Protein AF-A0A7Z7CKY6-F1 (afdb_monomer_lite)

Radius of gyration: 35.26 Å; chains: 1; bounding box: 36×60×120 Å

Foldseek 3Di:
DDDDDDDDDDDDDDDDDDDPPPPPPPPPVPPPVVNVVVVVVVVVVVVVPPQLPAAWEWDDDPVDIFIARPVVVVVVCVVQVQWDWDWDQDPQQKIKIWTAHPVDRVPTDIDIGGGDDPVSVVVNPVGDYHYDD

Secondary structure (DSSP, 8-state):
--------------PPPP--------------HHHHHHHHHHHHHHHHS----SPEEEEEETTEEEEEEHHHHHHHHHHHTTSEEEEEEETTTEEEEEEE-TT-TT-EEEEEEEPPPHHHHTTSTTSPPEEE-

Structure (mmCIF, N/CA/C/O backbone):
data_AF-A0A7Z7CKY6-F1
#
_entry.id   AF-A0A7Z7CKY6-F1
#
loop_
_atom_site.group_PDB
_atom_site.id
_atom_site.type_symbol
_atom_site.label_atom_id
_atom_site.label_alt_id
_atom_site.label_comp_id
_atom_site.label_asym_id
_atom_site.label_entity_id
_atom_site.label_seq_id
_atom_site.pdbx_PDB_ins_code
_atom_site.Cartn_x
_atom_site.Cartn_y
_atom_site.Cartn_z
_atom_site.occupancy
_atom_site.B_iso_or_equiv
_atom_site.auth_seq_id
_atom_site.auth_comp_id
_atom_site.auth_asym_id
_atom_site.auth_atom_id
_atom_site.pdbx_PDB_model_num
ATOM 1 N N . MET A 1 1 ? -23.436 30.205 97.735 1.00 46.50 1 MET A N 1
ATOM 2 C CA . MET A 1 1 ? -22.025 30.338 97.302 1.00 46.50 1 MET A CA 1
ATOM 3 C C . MET A 1 1 ? -21.835 31.719 96.689 1.00 46.50 1 MET A C 1
ATOM 5 O O . MET A 1 1 ? -22.703 32.165 95.951 1.00 46.50 1 MET A O 1
ATOM 9 N N . ARG A 1 2 ? -20.804 32.446 97.136 1.00 38.97 2 ARG A N 1
ATOM 10 C CA . ARG A 1 2 ? -20.594 33.888 96.919 1.00 38.97 2 ARG A CA 1
ATOM 11 C C . ARG A 1 2 ? -19.773 34.174 95.652 1.00 38.97 2 ARG A C 1
ATOM 13 O O . ARG A 1 2 ? -19.017 33.331 95.192 1.00 38.97 2 ARG A O 1
ATOM 20 N N . LYS A 1 3 ? -19.977 35.396 95.151 1.00 39.34 3 LYS A N 1
ATOM 21 C CA . LYS A 1 3 ? -19.355 36.084 94.010 1.00 39.34 3 LYS A CA 1
ATOM 22 C C . LYS A 1 3 ? -17.828 36.241 94.114 1.00 39.34 3 LYS A C 1
ATOM 24 O O . LYS A 1 3 ? -17.284 36.193 95.213 1.00 39.34 3 LYS A O 1
ATOM 29 N N . SER A 1 4 ? -17.268 36.690 92.981 1.00 40.50 4 SER A N 1
ATOM 30 C CA . SER A 1 4 ? -16.023 37.468 92.784 1.00 40.50 4 SER A CA 1
ATOM 31 C C . SER A 1 4 ? -14.718 36.675 92.806 1.00 40.50 4 SER A C 1
ATOM 33 O O . SER A 1 4 ? -14.606 35.704 93.534 1.00 40.50 4 SER A O 1
ATOM 35 N N . ALA A 1 5 ? -13.656 37.043 92.099 1.00 39.84 5 ALA A N 1
ATOM 36 C CA . ALA A 1 5 ? -13.377 37.913 90.953 1.00 39.84 5 ALA A CA 1
ATOM 37 C C . ALA A 1 5 ? -11.873 37.687 90.705 1.00 39.84 5 ALA A C 1
ATOM 39 O O . ALA A 1 5 ? -11.123 37.624 91.676 1.00 39.84 5 ALA A O 1
ATOM 40 N N . PHE A 1 6 ? -11.418 37.583 89.457 1.00 45.66 6 PHE A N 1
ATOM 41 C CA . PHE A 1 6 ? -9.984 37.624 89.148 1.00 45.66 6 PHE A CA 1
ATOM 42 C C . PHE A 1 6 ? -9.702 38.666 88.057 1.00 45.66 6 PHE A C 1
ATOM 44 O O . PHE A 1 6 ? -10.553 38.874 87.188 1.00 45.66 6 PHE A O 1
ATOM 51 N N . PRO A 1 7 ? -8.569 39.387 88.146 1.00 50.25 7 PRO A N 1
ATOM 52 C CA . PRO A 1 7 ? -8.427 40.710 87.557 1.00 50.25 7 PRO A CA 1
ATOM 53 C C . PRO A 1 7 ? -7.777 40.715 86.165 1.00 50.25 7 PRO A C 1
ATOM 55 O O . PRO A 1 7 ? -6.852 39.969 85.872 1.00 50.25 7 PRO A O 1
ATOM 58 N N . ASN A 1 8 ? -8.278 41.646 85.353 1.00 41.28 8 ASN A N 1
ATOM 59 C CA . ASN A 1 8 ? -7.592 42.575 84.448 1.00 41.28 8 ASN A CA 1
ATOM 60 C C . ASN A 1 8 ? -6.081 42.366 84.184 1.00 41.28 8 ASN A C 1
ATOM 62 O O . ASN A 1 8 ? -5.282 42.559 85.100 1.00 41.28 8 ASN A O 1
ATOM 66 N N . GLN A 1 9 ? -5.696 42.175 82.910 1.00 49.53 9 GLN A N 1
ATOM 67 C CA . GLN A 1 9 ? -4.542 42.863 82.303 1.00 49.53 9 GLN A CA 1
ATOM 68 C C . GLN A 1 9 ? -4.506 42.783 80.754 1.00 49.53 9 GLN A C 1
ATOM 70 O O . GLN A 1 9 ? -4.205 41.756 80.165 1.00 49.53 9 GLN A O 1
ATOM 75 N N . ARG A 1 10 ? -4.797 43.943 80.144 1.00 41.75 10 ARG A N 1
ATOM 76 C CA . ARG A 1 10 ? -4.107 44.636 79.027 1.00 41.75 10 ARG A CA 1
ATOM 77 C C . ARG A 1 10 ? -3.844 43.921 77.684 1.00 41.75 10 ARG A C 1
ATOM 79 O O . ARG A 1 10 ? -2.911 43.148 77.531 1.00 41.75 10 ARG A O 1
ATOM 86 N N . ASN A 1 11 ? -4.591 44.400 76.685 1.00 42.00 11 ASN A N 1
ATOM 87 C CA . ASN A 1 11 ? -4.182 44.836 75.340 1.00 42.00 11 ASN A CA 1
ATOM 88 C C . ASN A 1 11 ? -2.763 44.483 74.860 1.00 42.00 11 ASN A C 1
ATOM 90 O O . ASN A 1 11 ? -1.787 45.087 75.306 1.00 42.00 11 ASN A O 1
ATOM 94 N N . VAL A 1 12 ? -2.696 43.692 73.787 1.00 47.12 12 VAL A N 1
ATOM 95 C CA . VAL A 1 12 ? -1.651 43.823 72.766 1.00 47.12 12 VAL A CA 1
ATOM 96 C C . VAL A 1 12 ? -2.335 43.955 71.410 1.00 47.12 12 VAL A C 1
ATOM 98 O O . VAL A 1 12 ? -2.958 43.032 70.896 1.00 47.12 12 VAL A O 1
ATOM 101 N N . SER A 1 13 ? -2.241 45.159 70.862 1.00 44.06 13 SER A N 1
ATOM 102 C CA . SER A 1 13 ? -2.523 45.499 69.476 1.00 44.06 13 SER A CA 1
ATOM 103 C C . SER A 1 13 ? -1.594 44.721 68.542 1.00 44.06 13 SER A C 1
ATOM 105 O O . SER A 1 13 ? -0.377 44.899 68.609 1.00 44.06 13 SER A O 1
ATOM 107 N N . THR A 1 14 ? -2.141 43.922 67.629 1.00 44.12 14 THR A N 1
ATOM 108 C CA . THR A 1 14 ? -1.398 43.446 66.455 1.00 44.12 14 THR A CA 1
ATOM 109 C C . THR A 1 14 ? -2.028 44.076 65.222 1.00 44.12 14 THR A C 1
ATOM 111 O O . THR A 1 14 ? -3.111 43.702 64.782 1.00 44.12 14 THR A O 1
ATOM 114 N N . ALA A 1 15 ? -1.359 45.118 64.735 1.00 47.28 15 ALA A N 1
ATOM 115 C CA . ALA A 1 15 ? -1.633 45.781 63.471 1.00 47.28 15 ALA A CA 1
ATOM 116 C C . ALA A 1 15 ? -1.497 44.791 62.288 1.00 47.28 15 ALA A C 1
ATOM 118 O O . ALA A 1 15 ? -0.823 43.764 62.419 1.00 47.28 15 ALA A O 1
ATOM 119 N N . PRO A 1 16 ? -2.145 45.074 61.145 1.00 47.69 16 PRO A N 1
ATOM 120 C CA . PRO A 1 16 ? -2.392 44.094 60.096 1.00 47.69 16 PRO A CA 1
ATOM 121 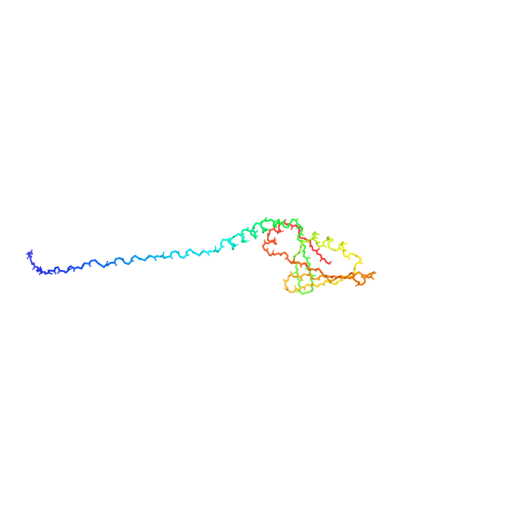C C . PRO A 1 16 ? -1.131 43.795 59.277 1.00 47.69 16 PRO A C 1
ATOM 123 O O . PRO A 1 16 ? -0.439 44.703 58.815 1.00 47.69 16 PRO A O 1
ATOM 126 N N . TYR A 1 17 ? -0.857 42.510 59.049 1.00 45.12 17 TYR A N 1
ATOM 127 C CA . TYR A 1 17 ? 0.131 42.085 58.062 1.00 45.12 17 TYR A CA 1
ATOM 128 C C . TYR A 1 17 ? -0.352 42.455 56.650 1.00 45.12 17 TYR A C 1
ATOM 130 O O . TYR A 1 17 ? -1.524 42.240 56.334 1.00 45.12 17 TYR A O 1
ATOM 138 N N . PRO A 1 18 ? 0.521 42.996 55.783 1.00 46.00 18 PRO A N 1
ATOM 139 C CA . PRO A 1 18 ? 0.132 43.395 54.440 1.00 46.00 18 PRO A CA 1
ATOM 140 C C . PRO A 1 18 ? -0.179 42.165 53.580 1.00 46.00 18 PRO A C 1
ATOM 142 O O . PRO A 1 18 ? 0.648 41.261 53.433 1.00 46.00 18 PRO A O 1
ATOM 145 N N . GLU A 1 19 ? -1.372 42.160 52.984 1.00 46.78 19 GLU A N 1
ATOM 146 C CA . GLU A 1 19 ? -1.787 41.211 51.956 1.00 46.78 19 GLU A CA 1
ATOM 147 C C . GLU A 1 19 ? -0.758 41.183 50.819 1.00 46.78 19 GLU A C 1
ATOM 149 O O . GLU A 1 19 ? -0.645 42.108 50.009 1.00 46.78 19 GLU A O 1
ATOM 154 N N . ARG A 1 20 ? -0.007 40.084 50.721 1.00 44.59 20 ARG A N 1
ATOM 155 C CA . ARG A 1 20 ? 0.762 39.769 49.519 1.00 44.59 20 ARG A CA 1
ATOM 156 C C . ARG A 1 20 ? -0.224 39.433 48.405 1.00 44.59 20 ARG A C 1
ATOM 158 O O . ARG A 1 20 ? -0.632 38.285 48.250 1.00 44.59 20 ARG A O 1
ATOM 165 N N . LYS A 1 21 ? -0.591 40.435 47.605 1.00 43.91 21 LYS A N 1
ATOM 166 C CA . LYS A 1 21 ? -1.254 40.217 46.318 1.00 43.91 21 LYS A CA 1
ATOM 167 C C . LYS A 1 21 ? -0.300 39.431 45.418 1.00 43.91 21 LYS A C 1
ATOM 169 O O . LYS A 1 21 ? 0.639 39.981 44.848 1.00 43.91 21 LYS A O 1
ATOM 174 N N . LEU A 1 22 ? -0.534 38.124 45.316 1.00 46.06 22 LEU A N 1
ATOM 175 C CA . LEU A 1 22 ? 0.033 37.273 44.276 1.00 46.06 22 LEU A CA 1
ATOM 176 C C . LEU A 1 22 ? -0.530 37.745 42.933 1.00 46.06 22 LEU A C 1
ATOM 178 O O . LEU A 1 22 ? -1.581 37.302 42.476 1.00 46.06 22 LEU A O 1
ATOM 182 N N . CYS A 1 23 ? 0.178 38.672 42.294 1.00 41.50 23 CYS A N 1
ATOM 183 C CA . CYS A 1 23 ? 0.008 38.947 40.878 1.00 41.50 23 CYS A CA 1
ATOM 184 C C . CYS A 1 23 ? 0.464 37.698 40.115 1.00 41.50 23 CYS A C 1
ATOM 186 O O . CYS A 1 23 ? 1.633 37.563 39.758 1.00 41.50 23 CYS A O 1
ATOM 188 N N . LEU A 1 24 ? -0.459 36.761 39.885 1.00 44.66 24 LEU A N 1
ATOM 189 C CA . LEU A 1 24 ? -0.290 35.703 38.897 1.00 44.66 24 LEU A CA 1
ATOM 190 C C . LEU A 1 24 ? -0.164 36.381 37.534 1.00 44.66 24 LEU A C 1
ATOM 192 O O . LEU A 1 24 ? -1.153 36.688 36.866 1.00 44.66 24 LEU A O 1
ATOM 196 N N . ALA A 1 25 ? 1.078 36.659 37.143 1.00 46.81 25 ALA A N 1
ATOM 197 C CA . ALA A 1 25 ? 1.415 37.060 35.796 1.00 46.81 25 ALA A CA 1
ATOM 198 C C . ALA A 1 25 ? 0.917 35.954 34.865 1.00 46.81 25 ALA A C 1
ATOM 200 O O . ALA A 1 25 ? 1.515 34.882 34.757 1.00 46.81 25 ALA A O 1
ATOM 201 N N . ARG A 1 26 ? -0.213 36.211 34.201 1.00 47.25 26 ARG A N 1
ATOM 202 C CA . ARG A 1 26 ? -0.675 35.425 33.065 1.00 47.25 26 ARG A CA 1
ATOM 203 C C . ARG A 1 26 ? 0.435 35.491 32.022 1.00 47.25 26 ARG A C 1
ATOM 205 O O . ARG A 1 26 ? 0.498 36.438 31.237 1.00 47.25 26 ARG A O 1
ATOM 212 N N . ARG A 1 27 ? 1.319 34.490 32.002 1.00 48.84 27 ARG A N 1
ATOM 213 C CA . ARG A 1 27 ? 2.132 34.174 30.827 1.00 48.84 27 ARG A CA 1
ATOM 214 C C . ARG A 1 27 ? 1.150 33.746 29.745 1.00 48.84 27 ARG A C 1
ATOM 216 O O . ARG A 1 27 ? 0.901 32.565 29.536 1.00 48.84 27 ARG A O 1
ATOM 223 N N . SER A 1 28 ? 0.540 34.732 29.091 1.00 47.25 28 SER A N 1
ATOM 224 C CA . SER A 1 28 ? -0.041 34.530 27.778 1.00 47.25 28 SER A CA 1
ATOM 225 C C . SER A 1 28 ? 1.124 34.091 26.904 1.00 47.25 28 SER A C 1
ATOM 227 O O . SER A 1 28 ? 1.991 34.883 26.534 1.00 47.25 28 SER A O 1
ATOM 229 N N . GLY A 1 29 ? 1.220 32.783 26.669 1.00 48.31 29 GLY A N 1
ATOM 230 C CA . GLY A 1 29 ? 2.090 32.256 25.641 1.00 48.31 29 GLY A CA 1
ATOM 231 C C . GLY A 1 29 ? 1.653 32.919 24.347 1.00 48.31 29 GLY A C 1
ATOM 232 O O . GLY A 1 29 ? 0.646 32.527 23.761 1.00 48.31 29 GLY A O 1
ATOM 233 N N . ARG A 1 30 ? 2.365 33.971 23.930 1.00 49.56 30 ARG A N 1
ATOM 234 C CA . ARG A 1 30 ? 2.258 34.524 22.585 1.00 49.56 30 ARG A CA 1
ATOM 235 C C . ARG A 1 30 ? 2.768 33.441 21.648 1.00 49.56 30 ARG A C 1
ATOM 237 O O . ARG A 1 30 ? 3.931 33.416 21.260 1.00 49.56 30 ARG A O 1
ATOM 244 N N . VAL A 1 31 ? 1.899 32.492 21.323 1.00 51.88 31 VAL A N 1
ATOM 245 C CA . VAL A 1 31 ? 2.115 31.613 20.186 1.00 51.88 31 VAL A CA 1
ATOM 246 C C . VAL A 1 31 ? 2.100 32.547 18.987 1.00 51.88 31 VAL A C 1
ATOM 248 O O . VAL A 1 31 ? 1.078 33.172 18.713 1.00 51.88 31 VAL A O 1
ATOM 251 N N . HIS A 1 32 ? 3.256 32.706 18.339 1.00 49.72 32 HIS A N 1
ATOM 252 C CA . HIS A 1 32 ? 3.412 33.542 17.149 1.00 49.72 32 HIS A CA 1
ATOM 253 C C . HIS A 1 32 ? 2.201 33.350 16.216 1.00 49.72 32 HIS A C 1
ATOM 255 O O . HIS A 1 32 ? 1.873 32.197 15.912 1.00 49.72 32 HIS A O 1
ATOM 261 N N . PRO A 1 33 ? 1.546 34.423 15.735 1.00 55.34 33 PRO A N 1
ATOM 262 C CA . PRO A 1 33 ? 0.323 34.313 14.932 1.00 55.34 33 PRO A CA 1
ATOM 263 C C . PRO A 1 33 ? 0.522 33.435 13.684 1.00 55.34 33 PRO A C 1
ATOM 265 O O . PRO A 1 33 ? -0.368 32.680 13.303 1.00 55.34 33 PRO A O 1
ATOM 268 N N . ALA A 1 34 ? 1.738 33.415 13.129 1.00 57.06 34 ALA A N 1
ATOM 269 C CA . ALA A 1 34 ? 2.129 32.529 12.033 1.00 57.06 34 ALA A CA 1
ATOM 270 C C . ALA A 1 34 ? 2.060 31.024 12.382 1.00 57.06 34 ALA A C 1
ATOM 272 O O . ALA A 1 34 ? 1.688 30.213 11.535 1.00 57.06 34 ALA A O 1
ATOM 273 N N . LYS A 1 35 ? 2.377 30.630 13.627 1.00 55.84 35 LYS A N 1
ATOM 274 C CA . LYS A 1 35 ? 2.264 29.232 14.088 1.00 55.84 35 LYS A CA 1
ATOM 275 C C . LYS A 1 35 ? 0.803 28.823 14.293 1.00 55.84 35 LYS A C 1
ATOM 277 O O . LYS A 1 35 ? 0.452 27.687 13.991 1.00 55.84 35 LYS A O 1
ATOM 282 N N . GLN A 1 36 ? -0.054 29.737 14.758 1.00 58.28 36 GLN A N 1
ATOM 283 C CA . GLN A 1 36 ? -1.493 29.468 14.882 1.00 58.28 36 GLN A CA 1
ATOM 284 C C . GLN A 1 36 ? -2.176 29.341 13.517 1.00 58.28 36 GLN A C 1
ATOM 286 O O . GLN A 1 36 ? -3.028 28.469 13.349 1.00 58.28 36 GLN A O 1
ATOM 291 N N . LEU A 1 37 ? -1.774 30.161 12.538 1.00 60.22 37 LEU A N 1
ATOM 292 C CA . LEU A 1 37 ? -2.297 30.090 11.174 1.00 60.22 37 LEU A CA 1
ATOM 293 C C . LEU A 1 37 ? -1.952 28.743 10.524 1.00 60.22 37 LEU A C 1
ATOM 295 O O . LEU A 1 37 ? -2.856 28.045 10.081 1.00 60.22 37 LEU A O 1
ATOM 299 N N . LYS A 1 38 ? -0.677 28.320 10.579 1.00 60.78 38 LYS A N 1
ATOM 300 C CA . LYS A 1 38 ? -0.240 27.004 10.072 1.00 60.78 38 LYS A CA 1
ATOM 301 C C . LYS A 1 38 ? -0.998 25.846 10.721 1.00 60.78 38 LYS A C 1
ATOM 303 O O . LYS A 1 38 ? -1.413 24.923 10.031 1.00 60.78 38 LYS A O 1
ATOM 308 N N . ARG A 1 39 ? -1.221 25.910 12.038 1.00 60.91 39 ARG A N 1
ATOM 309 C CA . ARG A 1 39 ? -1.956 24.873 12.773 1.00 60.91 39 ARG A CA 1
ATOM 310 C C . ARG A 1 39 ? -3.428 24.813 12.361 1.00 60.91 39 ARG A C 1
ATOM 312 O O . ARG A 1 39 ? -3.957 23.726 12.196 1.00 60.91 39 ARG A O 1
ATOM 319 N N . ARG A 1 40 ? -4.076 25.962 12.139 1.00 65.38 40 ARG A N 1
ATOM 320 C CA . ARG A 1 40 ? -5.452 26.025 11.618 1.00 65.38 40 ARG A CA 1
ATOM 321 C C . ARG A 1 40 ? -5.560 25.498 10.191 1.00 65.38 40 ARG A C 1
ATOM 323 O O . ARG A 1 40 ? -6.538 24.830 9.883 1.00 65.38 40 ARG A O 1
ATOM 330 N N . THR A 1 41 ? -4.574 25.775 9.342 1.00 69.12 41 THR A N 1
ATOM 331 C CA . THR A 1 41 ? -4.533 25.234 7.978 1.00 69.12 41 THR A CA 1
ATOM 332 C C . THR A 1 41 ? -4.374 23.719 7.995 1.00 69.12 41 THR A C 1
ATOM 334 O O . THR A 1 41 ? -5.135 23.046 7.316 1.00 69.12 41 THR A O 1
ATOM 337 N N . LEU A 1 42 ? -3.476 23.182 8.829 1.00 64.38 42 LEU A N 1
ATOM 338 C CA . LEU A 1 42 ? -3.310 21.735 9.000 1.00 64.38 42 LEU A CA 1
ATOM 339 C C . LEU A 1 42 ? -4.576 21.064 9.540 1.00 64.38 42 LEU A C 1
ATOM 341 O O . LEU A 1 42 ? -4.956 20.022 9.033 1.00 64.38 42 LEU A O 1
ATOM 345 N N . VAL A 1 43 ? -5.262 21.672 10.515 1.00 65.44 43 VAL A N 1
ATOM 346 C CA . VAL A 1 43 ? -6.540 21.144 11.030 1.00 65.44 43 VAL A CA 1
ATOM 347 C C . VAL A 1 43 ? -7.621 21.165 9.950 1.00 65.44 43 VAL A C 1
ATOM 349 O O . VAL A 1 43 ? -8.316 20.180 9.783 1.00 65.44 43 VAL A O 1
ATOM 352 N N . ARG A 1 44 ? -7.721 22.232 9.146 1.00 61.22 44 ARG A N 1
ATOM 353 C CA . ARG A 1 44 ? -8.661 22.272 8.012 1.00 61.22 44 ARG A CA 1
ATOM 354 C C . ARG A 1 44 ? -8.317 21.264 6.917 1.00 61.22 44 ARG A C 1
ATOM 356 O O . ARG A 1 44 ? -9.220 20.715 6.303 1.00 61.22 44 ARG A O 1
ATOM 363 N N . GLN A 1 45 ? -7.029 21.044 6.658 1.00 62.81 45 GLN A N 1
ATOM 364 C CA . GLN A 1 45 ? -6.564 20.010 5.734 1.00 62.81 45 GLN A CA 1
ATOM 365 C C . GLN A 1 45 ? -6.886 18.615 6.275 1.00 62.81 45 GLN A C 1
ATOM 367 O O . GLN A 1 45 ? -7.315 17.759 5.512 1.00 62.81 45 GLN A O 1
ATOM 372 N N . PHE A 1 46 ? -6.758 18.420 7.586 1.00 57.38 46 PHE A N 1
ATOM 373 C CA . PHE A 1 46 ? -7.139 17.193 8.271 1.00 57.38 46 PHE A CA 1
ATOM 374 C C . PHE A 1 46 ? -8.654 16.955 8.215 1.00 57.38 46 PHE A C 1
ATOM 376 O O . PHE A 1 46 ? -9.072 15.883 7.812 1.00 57.38 46 PHE A O 1
ATOM 383 N N . ASP A 1 47 ? -9.478 17.971 8.482 1.00 52.94 47 ASP A N 1
ATOM 384 C CA . ASP A 1 47 ? -10.940 17.892 8.317 1.00 52.94 47 ASP A CA 1
ATOM 385 C C . ASP A 1 47 ? -11.351 17.661 6.847 1.00 52.94 47 ASP A C 1
ATOM 387 O O . ASP A 1 47 ? -12.433 17.148 6.569 1.00 52.94 47 ASP A O 1
ATOM 391 N N . SER A 1 48 ? -10.494 18.046 5.890 1.00 54.69 48 SER A N 1
ATOM 392 C CA . SER A 1 48 ? -10.694 17.791 4.458 1.00 54.69 48 SER A CA 1
ATOM 393 C C . SER A 1 48 ? -10.194 16.423 3.989 1.00 54.69 48 SER A C 1
ATOM 395 O O . SER A 1 48 ? -10.525 16.023 2.870 1.00 54.69 48 SER A O 1
ATOM 397 N N . LEU A 1 49 ? -9.440 15.692 4.823 1.00 55.41 49 LEU A N 1
ATOM 398 C CA . LEU A 1 49 ? -9.232 14.260 4.633 1.00 55.41 49 LEU A CA 1
ATOM 399 C C . LEU A 1 49 ? -10.580 13.607 4.924 1.00 55.41 49 LEU A C 1
ATOM 401 O O . LEU A 1 49 ? -10.907 13.264 6.057 1.00 55.41 49 LEU A O 1
ATOM 405 N N . SER A 1 50 ? -11.409 13.536 3.883 1.00 48.44 50 SER A N 1
ATOM 406 C CA . SER A 1 50 ? -12.683 12.830 3.922 1.00 48.44 50 SER A CA 1
ATOM 407 C C . SER A 1 50 ? -12.454 11.456 4.558 1.00 48.44 50 SER A C 1
ATOM 409 O O . SER A 1 50 ? -11.422 10.842 4.261 1.00 48.44 50 SER A O 1
ATOM 411 N N . PRO A 1 51 ? -13.376 10.958 5.404 1.00 53.88 51 PRO A N 1
ATOM 412 C CA . PRO A 1 51 ? -13.301 9.577 5.858 1.00 53.88 51 PRO A CA 1
ATOM 413 C C . PRO A 1 51 ? -13.093 8.709 4.620 1.00 53.88 51 PRO A C 1
ATOM 415 O O . PRO A 1 51 ? -13.834 8.872 3.647 1.00 53.88 51 PRO A O 1
ATOM 418 N N . ILE A 1 52 ? -12.038 7.884 4.617 1.00 54.56 52 ILE A N 1
ATOM 419 C CA . ILE A 1 52 ? -11.808 6.883 3.567 1.00 54.56 52 ILE A CA 1
ATOM 420 C C . ILE A 1 52 ? -13.142 6.154 3.403 1.00 54.56 52 ILE A C 1
ATOM 422 O O . ILE A 1 52 ? -13.562 5.411 4.278 1.00 54.56 52 ILE A O 1
ATOM 426 N N . LYS A 1 53 ? -13.862 6.457 2.320 1.00 58.59 53 LYS A N 1
ATOM 427 C CA . LYS A 1 53 ? -15.114 5.780 1.961 1.00 58.59 53 LYS A CA 1
ATOM 428 C C . LYS A 1 53 ? -14.835 4.449 1.260 1.00 58.59 53 LYS A C 1
ATOM 430 O O . LYS A 1 53 ? -15.770 3.803 0.801 1.00 58.59 53 LYS A O 1
ATOM 435 N N . GLY A 1 54 ? -13.558 4.098 1.111 1.00 63.00 54 GLY A N 1
ATOM 436 C CA . GLY A 1 54 ? -13.112 2.831 0.565 1.00 63.00 54 GLY A CA 1
ATOM 437 C C . GLY A 1 54 ? -13.353 1.697 1.553 1.00 63.00 54 GLY A C 1
ATOM 438 O O . GLY A 1 54 ? -13.410 1.898 2.766 1.00 63.00 54 GLY A O 1
ATOM 439 N N . TYR A 1 55 ? -13.501 0.495 1.014 1.00 74.31 55 TYR A N 1
ATOM 440 C CA . TYR A 1 55 ? -13.575 -0.717 1.816 1.00 74.31 55 TYR A CA 1
ATOM 441 C C . TYR A 1 55 ? -12.186 -1.004 2.401 1.00 74.31 55 TYR A C 1
ATOM 443 O O . TYR A 1 55 ? -11.219 -1.027 1.632 1.00 74.31 55 TYR A O 1
ATOM 451 N N . PRO A 1 56 ? -12.043 -1.185 3.724 1.00 83.88 56 PRO A N 1
ATOM 452 C CA . PRO A 1 56 ? -10.771 -1.611 4.287 1.00 83.88 56 PRO A CA 1
ATOM 453 C C . PRO A 1 56 ? -10.435 -3.011 3.762 1.00 83.88 56 PRO A C 1
ATOM 455 O O . PRO A 1 56 ? -11.288 -3.901 3.745 1.00 83.88 56 PRO A O 1
ATOM 458 N N . ALA A 1 57 ? -9.196 -3.193 3.323 1.00 83.06 57 ALA A N 1
ATOM 459 C CA . ALA A 1 57 ? -8.643 -4.489 2.975 1.00 83.06 57 ALA A CA 1
ATOM 460 C C . ALA A 1 57 ? -7.486 -4.828 3.903 1.00 83.06 57 ALA A C 1
ATOM 462 O O . ALA A 1 57 ? -6.680 -3.954 4.227 1.00 83.06 57 ALA A O 1
ATOM 463 N N . ILE A 1 58 ? -7.414 -6.090 4.309 1.00 86.50 58 ILE A N 1
ATOM 464 C CA . ILE A 1 58 ? -6.291 -6.617 5.077 1.00 86.50 58 ILE A CA 1
ATOM 465 C C . ILE A 1 58 ? -5.375 -7.337 4.093 1.00 86.50 58 ILE A C 1
ATOM 467 O O . ILE A 1 58 ? -5.836 -8.174 3.319 1.00 86.50 58 ILE A O 1
ATOM 471 N N . ILE A 1 59 ? -4.099 -6.961 4.104 1.00 85.69 59 ILE A N 1
ATOM 472 C CA . ILE A 1 59 ? -3.033 -7.703 3.432 1.00 85.69 59 ILE A CA 1
ATOM 473 C C . ILE A 1 59 ? -2.204 -8.368 4.514 1.00 85.69 59 ILE A C 1
ATOM 475 O O . ILE A 1 59 ? -1.781 -7.694 5.457 1.00 85.69 59 ILE A O 1
ATOM 479 N N . GLU A 1 60 ? -1.975 -9.665 4.357 1.00 84.38 60 GLU A N 1
ATOM 480 C CA . GLU A 1 60 ? -1.178 -10.472 5.270 1.00 84.38 60 GLU A CA 1
ATOM 481 C C . GLU A 1 60 ? 0.065 -11.015 4.560 1.00 84.38 60 GLU A C 1
ATOM 483 O O . GLU A 1 60 ? 0.030 -11.390 3.391 1.00 84.38 60 GLU A O 1
ATOM 488 N N . ASP A 1 61 ? 1.168 -11.030 5.292 1.00 81.62 61 ASP A N 1
ATOM 489 C CA . ASP A 1 61 ? 2.410 -11.731 4.989 1.00 81.62 61 ASP A CA 1
ATOM 490 C C . ASP A 1 61 ? 2.772 -12.575 6.217 1.00 81.62 61 ASP A C 1
ATOM 492 O O . ASP A 1 61 ? 2.227 -12.354 7.304 1.00 81.62 61 ASP A O 1
ATOM 496 N N . GLU A 1 62 ? 3.679 -13.541 6.066 1.00 78.62 62 GLU A N 1
ATOM 497 C CA . GLU A 1 62 ? 3.985 -14.552 7.091 1.00 78.62 62 GLU A CA 1
ATOM 498 C C . GLU A 1 62 ? 4.307 -13.936 8.467 1.00 78.62 62 GLU A C 1
ATOM 500 O O . GLU A 1 62 ? 4.039 -14.541 9.508 1.00 78.62 62 GLU A O 1
ATOM 505 N N . GLU A 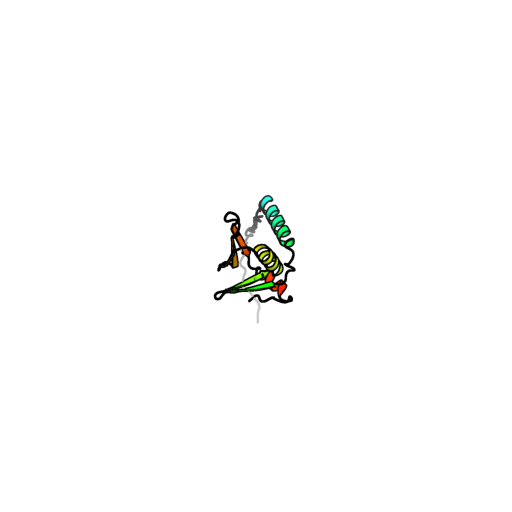1 63 ? 4.845 -12.713 8.482 1.00 77.44 63 GLU A N 1
ATOM 506 C CA . GLU A 1 63 ? 5.259 -12.003 9.692 1.00 77.44 63 GLU A CA 1
ATOM 507 C C . GLU A 1 63 ? 4.319 -10.859 10.119 1.00 77.44 63 GLU A C 1
ATOM 509 O O . GLU A 1 63 ? 4.432 -10.375 11.252 1.00 77.44 63 GLU A O 1
ATOM 514 N N . ARG A 1 64 ? 3.405 -10.382 9.255 1.00 83.31 64 ARG A N 1
ATOM 515 C CA . ARG A 1 64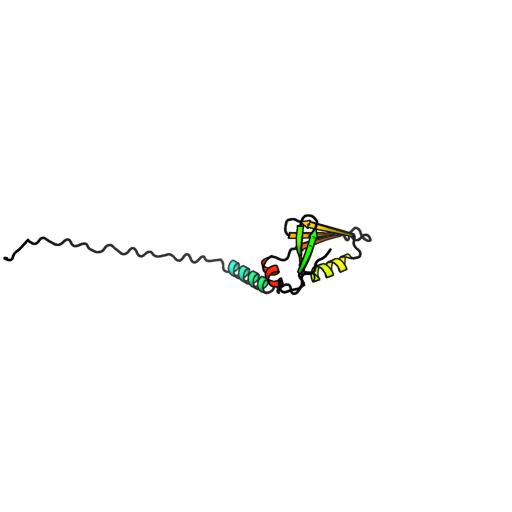 ? 2.621 -9.163 9.534 1.00 83.31 64 ARG A CA 1
ATOM 516 C C . ARG A 1 64 ? 1.349 -9.022 8.693 1.00 83.31 64 ARG A C 1
ATOM 518 O O . ARG A 1 64 ? 1.339 -9.323 7.511 1.00 83.31 64 ARG A O 1
ATOM 525 N N . SER A 1 65 ? 0.332 -8.384 9.277 1.00 85.94 65 SER A N 1
ATOM 526 C CA . SER A 1 65 ? -0.802 -7.810 8.550 1.00 85.94 65 SER A CA 1
ATOM 527 C C . SER A 1 65 ? -0.793 -6.273 8.529 1.00 85.94 65 SER A C 1
ATOM 529 O O . SER A 1 65 ? -0.260 -5.611 9.430 1.00 85.94 65 SER A O 1
ATOM 531 N N . MET A 1 66 ? -1.376 -5.687 7.482 1.00 88.81 66 MET A N 1
ATOM 532 C CA . MET A 1 66 ? -1.656 -4.251 7.402 1.00 88.81 66 MET A CA 1
ATOM 533 C C . MET A 1 66 ? -3.060 -4.005 6.840 1.00 88.81 66 MET A C 1
ATOM 535 O O . MET A 1 66 ? -3.524 -4.726 5.957 1.00 88.81 66 MET A O 1
ATOM 539 N N . VAL A 1 67 ? -3.708 -2.929 7.294 1.00 88.19 67 VAL A N 1
ATOM 540 C CA . VAL A 1 67 ? -4.996 -2.475 6.750 1.00 88.19 67 VAL A CA 1
ATOM 541 C C . VAL A 1 67 ? -4.779 -1.352 5.737 1.00 88.19 67 VAL A C 1
ATOM 543 O O . VAL A 1 67 ? -4.196 -0.319 6.068 1.00 88.19 67 VAL A O 1
ATOM 546 N N . ILE A 1 68 ? -5.294 -1.509 4.519 1.00 88.44 68 ILE A N 1
ATOM 547 C CA . ILE A 1 68 ? -5.221 -0.507 3.446 1.00 88.44 68 ILE A CA 1
ATOM 548 C C . ILE A 1 68 ? -6.586 -0.210 2.823 1.00 88.44 68 ILE A C 1
ATOM 550 O O . ILE A 1 68 ? -7.571 -0.903 3.058 1.00 88.44 68 ILE A O 1
ATOM 554 N N . ASP A 1 69 ? -6.646 0.826 1.986 1.00 86.00 69 ASP A N 1
ATOM 555 C CA . ASP A 1 69 ? -7.819 1.116 1.159 1.00 86.00 69 ASP A CA 1
ATOM 556 C C . ASP A 1 69 ? -7.865 0.163 -0.050 1.00 86.00 69 ASP A C 1
ATOM 558 O O . ASP A 1 69 ? -7.008 0.216 -0.942 1.00 86.00 69 ASP A O 1
ATOM 562 N N . TYR A 1 70 ? -8.893 -0.688 -0.100 1.00 84.19 70 TYR A N 1
ATOM 563 C CA . TYR A 1 70 ? -9.108 -1.643 -1.184 1.00 84.19 70 TYR A CA 1
ATOM 564 C C . TYR A 1 70 ? -9.220 -0.981 -2.559 1.00 84.19 70 TYR A C 1
ATOM 566 O O . TYR A 1 70 ? -8.703 -1.503 -3.549 1.00 84.19 70 TYR A O 1
ATOM 574 N N . GLU A 1 71 ? -9.905 0.161 -2.670 1.00 83.44 71 GLU A N 1
ATOM 575 C CA . GLU A 1 71 ? -10.077 0.812 -3.967 1.00 83.44 71 GLU A CA 1
ATOM 576 C C . GLU A 1 71 ? -8.750 1.332 -4.505 1.00 83.44 71 GLU A C 1
ATOM 578 O O . GLU A 1 71 ? -8.474 1.198 -5.703 1.00 83.44 71 GLU A O 1
ATOM 583 N N . LEU A 1 72 ? -7.933 1.912 -3.625 1.00 84.56 72 LEU A N 1
ATOM 584 C CA . LEU A 1 72 ? -6.596 2.372 -3.972 1.00 84.56 72 LEU A CA 1
ATOM 585 C C . LEU A 1 72 ? -5.736 1.195 -4.433 1.00 84.56 72 LEU A C 1
ATOM 587 O O . LEU A 1 72 ? -5.174 1.238 -5.532 1.00 84.56 72 LEU A O 1
ATOM 591 N N . PHE A 1 73 ? -5.713 0.116 -3.649 1.00 86.38 73 PHE A N 1
ATOM 592 C CA . PHE A 1 73 ? -4.975 -1.099 -3.981 1.00 86.38 73 PHE A CA 1
ATOM 593 C C . PHE A 1 73 ? -5.409 -1.694 -5.324 1.00 86.38 73 PHE A C 1
ATOM 595 O O . PHE A 1 73 ? -4.587 -2.008 -6.188 1.00 86.38 73 PHE A O 1
ATOM 602 N N . ARG A 1 74 ? -6.719 -1.772 -5.568 1.00 87.06 74 ARG A N 1
ATOM 603 C CA . ARG A 1 74 ? -7.286 -2.291 -6.817 1.00 87.06 74 ARG A CA 1
ATOM 604 C C . ARG A 1 74 ? -6.932 -1.431 -8.031 1.00 87.06 74 ARG A C 1
ATOM 606 O O . ARG A 1 74 ? -6.727 -1.952 -9.129 1.00 87.06 74 ARG A O 1
ATOM 613 N N . ARG A 1 75 ? -6.891 -0.104 -7.886 1.00 88.00 75 ARG A N 1
ATOM 614 C CA . ARG A 1 75 ? -6.463 0.800 -8.971 1.00 88.00 75 ARG A CA 1
ATOM 615 C C . ARG A 1 75 ? -4.974 0.636 -9.263 1.00 88.00 75 ARG A C 1
ATOM 617 O O . ARG A 1 75 ? -4.576 0.636 -10.431 1.00 88.00 75 ARG A O 1
ATOM 624 N N . LEU A 1 76 ? -4.173 0.453 -8.221 1.00 87.69 76 LEU A N 1
ATOM 625 C CA . LEU A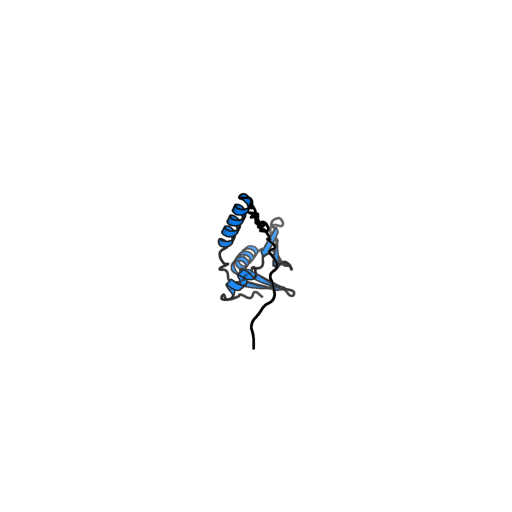 1 76 ? -2.731 0.292 -8.325 1.00 87.69 76 LEU A CA 1
ATOM 626 C C . LEU A 1 76 ? -2.359 -1.045 -8.981 1.00 87.69 76 LEU A C 1
ATOM 628 O O . LEU A 1 76 ? -1.677 -1.048 -10.002 1.00 87.69 76 LEU A O 1
ATOM 632 N N . THR A 1 77 ? -2.918 -2.161 -8.513 1.00 86.56 77 THR A N 1
ATOM 633 C CA . THR A 1 77 ? -2.736 -3.495 -9.125 1.00 86.56 77 THR A CA 1
ATOM 634 C C . THR A 1 77 ? -3.130 -3.521 -10.604 1.00 86.56 77 THR A C 1
ATOM 636 O O . THR A 1 77 ? -2.398 -4.053 -11.438 1.00 86.56 77 THR A O 1
ATOM 639 N N . ARG A 1 78 ? -4.238 -2.868 -10.981 1.00 88.88 78 ARG A N 1
ATOM 640 C CA . ARG A 1 78 ? -4.626 -2.711 -12.396 1.00 88.88 78 ARG A CA 1
ATOM 641 C C . ARG A 1 78 ? -3.594 -1.943 -13.216 1.00 88.88 78 ARG A C 1
ATOM 643 O O . ARG A 1 78 ? -3.343 -2.312 -14.360 1.00 88.88 78 ARG A O 1
ATOM 650 N N . SER A 1 79 ? -3.010 -0.897 -12.640 1.00 87.50 79 SER A N 1
ATOM 651 C CA . SER A 1 79 ? -2.002 -0.060 -13.304 1.00 87.50 79 SER A CA 1
ATOM 652 C C . SER A 1 79 ? -0.663 -0.786 -13.471 1.00 87.50 79 SER A C 1
ATOM 654 O O . SER A 1 79 ? 0.081 -0.505 -14.411 1.00 87.50 79 SER A O 1
ATOM 656 N N . LEU A 1 80 ? -0.372 -1.749 -12.593 1.00 88.94 80 LEU A N 1
ATOM 657 C CA . LEU A 1 80 ? 0.863 -2.535 -12.597 1.00 88.94 80 LEU A CA 1
ATOM 658 C C . LEU A 1 80 ? 0.735 -3.904 -13.291 1.00 88.94 80 LEU A C 1
ATOM 660 O O . LEU A 1 80 ? 1.724 -4.621 -13.378 1.00 88.94 80 LEU A O 1
ATOM 664 N N . LYS A 1 81 ? -0.431 -4.264 -13.850 1.00 87.69 81 LYS A N 1
ATOM 665 C CA . LYS A 1 81 ? -0.730 -5.605 -14.406 1.00 87.69 81 LYS A CA 1
ATOM 666 C C . LYS A 1 81 ? 0.294 -6.148 -15.419 1.00 87.69 81 LYS A C 1
ATOM 668 O O . LYS A 1 81 ? 0.437 -7.359 -15.553 1.00 87.69 81 LYS A O 1
ATOM 673 N N . HIS A 1 82 ? 0.970 -5.274 -16.162 1.00 87.94 82 HIS A N 1
ATOM 674 C CA . HIS A 1 82 ? 1.955 -5.653 -17.187 1.00 87.94 82 HIS A CA 1
ATOM 675 C C . HIS A 1 82 ? 3.408 -5.403 -16.761 1.00 87.94 82 HIS A C 1
ATOM 677 O O . HIS A 1 82 ? 4.311 -5.436 -17.593 1.00 87.94 82 HIS A O 1
ATOM 683 N N . ARG A 1 83 ? 3.633 -5.131 -15.475 1.00 89.19 83 ARG A N 1
ATOM 684 C CA . ARG A 1 83 ? 4.950 -4.874 -14.894 1.00 89.19 83 ARG A CA 1
ATOM 685 C C . ARG A 1 83 ? 5.368 -6.059 -14.031 1.00 89.19 83 ARG A C 1
ATOM 687 O O . ARG A 1 83 ? 4.526 -6.789 -13.514 1.00 89.19 83 ARG A O 1
ATOM 694 N N . ARG A 1 84 ? 6.676 -6.247 -13.878 1.00 89.62 84 ARG A N 1
ATOM 695 C CA . ARG A 1 84 ? 7.222 -7.089 -12.809 1.00 89.62 84 ARG A CA 1
ATOM 696 C C . ARG A 1 84 ? 7.081 -6.317 -11.510 1.00 89.62 84 ARG A C 1
ATOM 698 O O . ARG A 1 84 ? 7.404 -5.132 -11.497 1.00 89.62 84 ARG A O 1
ATOM 705 N N . VAL A 1 85 ? 6.569 -6.965 -10.472 1.00 92.25 85 VAL A N 1
ATOM 706 C CA . VAL A 1 85 ? 6.278 -6.328 -9.189 1.00 92.25 85 VAL A CA 1
ATOM 707 C C . VAL A 1 85 ? 6.914 -7.152 -8.076 1.00 92.25 85 VAL A C 1
ATOM 709 O O . VAL A 1 85 ? 6.755 -8.369 -8.066 1.00 92.25 85 VAL A O 1
ATOM 712 N N . ASP A 1 86 ? 7.627 -6.481 -7.177 1.00 90.88 86 ASP A N 1
ATOM 713 C CA . ASP A 1 86 ? 8.099 -7.018 -5.898 1.00 90.88 86 ASP A CA 1
ATOM 714 C C . ASP A 1 86 ? 7.423 -6.205 -4.788 1.00 90.88 86 ASP A C 1
ATOM 716 O O . ASP A 1 86 ? 7.469 -4.972 -4.811 1.00 90.88 86 ASP A O 1
ATOM 720 N N . VAL A 1 87 ? 6.735 -6.885 -3.873 1.00 90.19 87 VAL A N 1
ATOM 721 C CA . VAL A 1 87 ? 5.953 -6.264 -2.796 1.00 90.19 87 VAL A CA 1
ATOM 722 C C . VAL A 1 87 ? 6.588 -6.647 -1.473 1.00 90.19 87 VAL A C 1
ATOM 724 O O . VAL A 1 87 ? 6.851 -7.822 -1.235 1.00 90.19 87 VAL A O 1
ATOM 727 N N . ARG A 1 88 ? 6.825 -5.658 -0.612 1.00 90.38 88 ARG A N 1
ATOM 728 C CA . ARG A 1 88 ? 7.398 -5.858 0.720 1.00 90.38 88 ARG A CA 1
ATOM 729 C C . ARG A 1 88 ? 6.585 -5.116 1.760 1.00 90.38 88 ARG A C 1
ATOM 731 O O . ARG A 1 88 ? 6.181 -3.978 1.530 1.00 90.38 88 ARG A O 1
ATOM 738 N N . LEU A 1 89 ? 6.370 -5.757 2.901 1.00 90.00 89 LEU A N 1
ATOM 739 C CA . LEU A 1 89 ? 5.698 -5.168 4.051 1.00 90.00 89 LEU A CA 1
ATOM 740 C C . LEU A 1 89 ? 6.737 -4.779 5.098 1.00 90.00 89 LEU A C 1
ATOM 742 O O . LEU A 1 89 ? 7.344 -5.622 5.751 1.00 90.00 89 LEU A O 1
ATOM 746 N N . ASP A 1 90 ? 6.938 -3.477 5.266 1.00 86.88 90 ASP A N 1
ATOM 747 C CA . ASP A 1 90 ? 7.889 -2.944 6.227 1.00 86.88 90 ASP A CA 1
ATOM 748 C C . ASP A 1 90 ? 7.274 -2.865 7.637 1.00 86.88 90 ASP A C 1
ATOM 750 O O . ASP A 1 90 ? 6.094 -2.526 7.810 1.00 86.88 90 ASP A O 1
ATOM 754 N N . PRO A 1 91 ? 8.072 -3.065 8.705 1.00 81.12 91 PRO A N 1
ATOM 755 C CA . PRO A 1 91 ? 7.617 -2.996 10.097 1.00 81.12 91 PRO A CA 1
ATOM 756 C C . PRO A 1 91 ? 7.101 -1.603 10.521 1.00 81.12 91 PRO A C 1
ATOM 758 O O . PRO A 1 91 ? 6.446 -1.475 11.555 1.00 81.12 91 PRO A O 1
ATOM 761 N N . GLY A 1 92 ? 7.270 -0.567 9.694 1.00 82.75 92 GLY A N 1
ATOM 762 C CA . GLY A 1 92 ? 6.730 0.781 9.911 1.00 82.75 92 GLY A CA 1
ATOM 763 C C . GLY A 1 92 ? 5.260 1.006 9.525 1.00 82.75 92 GLY A C 1
ATOM 764 O O . GLY A 1 92 ? 4.776 2.120 9.697 1.00 82.75 92 GLY A O 1
ATOM 765 N N . GLY A 1 93 ? 4.545 -0.005 9.014 1.00 84.81 93 GLY A N 1
ATOM 766 C CA . GLY A 1 93 ? 3.185 0.171 8.477 1.00 84.81 93 GLY A CA 1
ATOM 767 C C . GLY A 1 93 ? 3.207 0.766 7.075 1.00 84.81 93 GLY A C 1
ATOM 768 O O . GLY A 1 93 ? 2.365 1.591 6.721 1.00 84.81 93 GLY A O 1
ATOM 769 N N . VAL A 1 94 ? 4.220 0.378 6.306 1.00 89.94 94 VAL A N 1
ATOM 770 C CA . VAL A 1 94 ? 4.426 0.793 4.925 1.00 89.94 94 VAL A CA 1
ATOM 771 C C . VAL A 1 94 ? 4.531 -0.473 4.093 1.00 89.94 94 VAL A C 1
ATOM 773 O O . VAL A 1 94 ? 5.250 -1.396 4.459 1.00 89.94 94 VAL A O 1
ATOM 776 N N . MET A 1 95 ? 3.791 -0.527 2.997 1.00 90.75 95 MET A N 1
ATOM 777 C CA . MET A 1 95 ? 3.980 -1.516 1.952 1.00 90.75 95 MET A CA 1
ATOM 778 C C . MET A 1 95 ? 4.688 -0.846 0.791 1.00 90.75 95 MET A C 1
ATOM 780 O O . MET A 1 95 ? 4.192 0.129 0.222 1.00 90.75 95 MET A O 1
ATOM 784 N N . THR A 1 96 ? 5.829 -1.403 0.434 1.00 92.12 96 THR A N 1
ATOM 785 C CA . THR A 1 96 ? 6.686 -0.907 -0.628 1.00 92.12 96 THR A CA 1
ATOM 786 C C . THR A 1 96 ? 6.516 -1.802 -1.846 1.00 92.12 96 THR A C 1
ATOM 788 O O . THR A 1 96 ? 6.665 -3.021 -1.775 1.00 92.12 96 THR A O 1
ATOM 791 N N . ILE A 1 97 ? 6.155 -1.196 -2.974 1.00 91.94 97 ILE A N 1
ATOM 792 C CA . ILE A 1 97 ? 5.909 -1.875 -4.242 1.00 91.94 97 ILE A CA 1
ATOM 793 C C . ILE A 1 97 ? 6.958 -1.403 -5.239 1.00 91.94 97 ILE A C 1
ATOM 795 O O . ILE A 1 97 ? 6.850 -0.312 -5.807 1.00 91.94 97 ILE A O 1
ATOM 799 N N . HIS A 1 98 ? 7.958 -2.240 -5.487 1.00 93.44 98 HIS A N 1
ATOM 800 C CA . HIS A 1 98 ? 8.907 -2.023 -6.570 1.00 93.44 98 HIS A CA 1
ATOM 801 C C . HIS A 1 98 ? 8.312 -2.554 -7.866 1.00 93.44 98 HIS A C 1
ATOM 803 O O . HIS A 1 98 ? 7.799 -3.672 -7.915 1.00 93.44 98 HIS A O 1
ATOM 809 N N . HIS A 1 99 ? 8.387 -1.767 -8.935 1.00 93.25 99 HIS A N 1
ATOM 810 C CA . HIS A 1 99 ? 7.891 -2.192 -10.233 1.00 93.25 99 HIS A CA 1
ATOM 811 C C . HIS A 1 99 ? 8.887 -1.918 -11.358 1.00 93.25 99 HIS A C 1
ATOM 813 O O . HIS A 1 99 ? 9.508 -0.858 -11.424 1.00 93.25 99 HIS A O 1
ATOM 819 N N . GLU A 1 100 ? 8.960 -2.831 -12.319 1.00 93.19 100 GLU A N 1
ATOM 820 C CA . GLU A 1 100 ? 9.790 -2.705 -13.519 1.00 93.19 100 GLU A CA 1
ATOM 821 C C . GLU A 1 100 ? 8.976 -3.066 -14.766 1.00 93.19 100 GLU A C 1
ATOM 823 O O . GLU A 1 100 ? 8.269 -4.076 -14.805 1.00 93.19 100 GLU A O 1
ATOM 828 N N . ASP A 1 101 ? 9.052 -2.227 -15.798 1.00 91.19 101 ASP A N 1
ATOM 829 C CA . ASP A 1 101 ? 8.502 -2.542 -17.113 1.00 91.19 101 ASP A CA 1
ATOM 830 C C . ASP A 1 101 ? 9.482 -3.437 -17.896 1.00 91.19 101 ASP A C 1
ATOM 832 O O . ASP A 1 101 ? 10.561 -2.973 -18.278 1.00 91.19 101 ASP A O 1
ATOM 836 N N . PRO A 1 102 ? 9.124 -4.699 -18.194 1.00 87.38 102 PRO A N 1
ATOM 837 C CA . PRO A 1 102 ? 10.012 -5.608 -18.915 1.00 87.38 102 PRO A CA 1
ATOM 838 C C . PRO A 1 102 ? 10.307 -5.147 -20.350 1.00 87.38 102 PRO A C 1
ATOM 840 O O . PRO A 1 102 ? 11.290 -5.591 -20.941 1.00 87.38 102 PRO A O 1
ATOM 843 N N . SER A 1 103 ? 9.476 -4.267 -20.918 1.00 88.50 103 SER A N 1
ATOM 844 C CA . SER A 1 103 ? 9.652 -3.739 -22.276 1.00 88.50 103 SER A CA 1
ATOM 845 C C . SER A 1 103 ? 10.540 -2.492 -22.311 1.00 88.50 103 SER A C 1
ATOM 847 O O . SER A 1 103 ? 11.019 -2.104 -23.376 1.00 88.50 103 SER A O 1
ATOM 849 N N . ASN A 1 104 ? 10.755 -1.840 -21.165 1.00 87.06 104 ASN A N 1
ATOM 850 C CA . ASN A 1 104 ? 11.551 -0.626 -21.057 1.00 87.06 104 ASN A CA 1
ATOM 851 C C . ASN A 1 104 ? 12.214 -0.542 -19.678 1.00 87.06 104 ASN A C 1
ATOM 853 O O . ASN A 1 104 ? 11.627 -0.031 -18.728 1.00 87.06 104 ASN A O 1
ATOM 857 N N . SER A 1 105 ? 13.482 -0.948 -19.599 1.00 80.06 105 SER A N 1
ATOM 858 C CA . SER A 1 105 ? 14.263 -0.965 -18.352 1.00 80.06 105 SER A CA 1
ATOM 859 C C . SER A 1 105 ? 14.420 0.406 -17.678 1.00 80.06 105 SER A C 1
ATOM 861 O O . SER A 1 105 ? 14.730 0.488 -16.491 1.00 80.06 105 SER A O 1
ATOM 863 N N . ARG A 1 106 ? 14.178 1.514 -18.394 1.00 87.31 106 ARG A N 1
ATOM 864 C CA . ARG A 1 106 ? 14.164 2.864 -17.799 1.00 87.31 106 ARG A CA 1
ATOM 865 C C . ARG A 1 106 ? 12.859 3.194 -17.073 1.00 87.31 106 ARG A C 1
ATOM 867 O O . ARG A 1 106 ? 12.806 4.188 -16.362 1.00 87.31 106 ARG A O 1
ATOM 874 N N . ASN A 1 107 ? 11.811 2.398 -17.267 1.00 86.88 107 ASN A N 1
ATOM 875 C CA . ASN A 1 107 ? 10.489 2.588 -16.679 1.00 86.88 107 ASN A CA 1
ATOM 876 C C . ASN A 1 107 ? 10.331 1.678 -15.449 1.00 86.88 107 ASN A C 1
ATOM 878 O O . ASN A 1 107 ? 9.506 0.762 -15.418 1.00 86.88 107 ASN A O 1
ATOM 882 N N . HIS A 1 108 ? 11.154 1.951 -14.439 1.00 91.62 108 HIS A N 1
ATOM 883 C CA . HIS A 1 108 ? 11.073 1.355 -13.110 1.00 91.62 108 HIS A CA 1
ATOM 884 C C . HIS A 1 108 ? 10.719 2.421 -12.072 1.00 91.62 108 HIS A C 1
ATOM 886 O O . HIS A 1 108 ? 10.850 3.620 -12.323 1.00 91.62 108 HIS A O 1
ATOM 892 N N . GLY A 1 109 ? 10.230 1.983 -10.921 1.00 92.31 109 GLY A N 1
ATOM 893 C CA . GLY A 1 109 ? 9.831 2.878 -9.850 1.00 92.31 109 GLY A CA 1
ATOM 894 C C . GLY A 1 109 ? 9.474 2.129 -8.581 1.00 92.31 109 GLY A C 1
ATOM 895 O O . GLY A 1 109 ? 9.481 0.899 -8.528 1.00 92.31 109 GLY A O 1
ATOM 896 N N . GLU A 1 110 ? 9.167 2.914 -7.565 1.00 93.19 110 GLU A N 1
ATOM 897 C CA . GLU A 1 110 ? 8.806 2.458 -6.237 1.00 93.19 110 GLU A CA 1
ATOM 898 C C . GLU A 1 110 ? 7.568 3.230 -5.799 1.00 93.19 110 GLU A C 1
ATOM 900 O O . GLU A 1 110 ? 7.454 4.436 -6.040 1.00 93.19 110 GLU A O 1
ATOM 905 N N . ILE A 1 111 ? 6.613 2.514 -5.217 1.00 91.50 111 ILE A N 1
ATOM 906 C CA . ILE A 1 111 ? 5.387 3.092 -4.688 1.00 91.50 111 ILE A CA 1
ATOM 907 C C . ILE A 1 111 ? 5.239 2.639 -3.246 1.00 91.50 111 ILE A C 1
ATOM 909 O O . ILE A 1 111 ? 5.226 1.445 -2.969 1.00 91.50 111 ILE A O 1
ATOM 913 N N . GLU A 1 112 ? 5.068 3.600 -2.352 1.00 91.50 112 GLU A N 1
ATOM 914 C CA . GLU A 1 112 ? 4.799 3.351 -0.942 1.00 91.50 112 GLU A CA 1
ATOM 915 C C . GLU A 1 112 ? 3.301 3.497 -0.665 1.00 91.50 112 GLU A C 1
ATOM 917 O O . GLU A 1 112 ? 2.667 4.489 -1.045 1.00 91.50 112 GLU A O 1
ATOM 922 N N . LEU A 1 113 ? 2.733 2.512 0.021 1.00 89.44 113 LEU A N 1
ATOM 923 C CA . LEU A 1 113 ? 1.377 2.540 0.548 1.00 89.44 113 LEU A CA 1
ATOM 924 C C . LEU A 1 113 ? 1.424 2.487 2.070 1.00 89.44 113 LEU A C 1
ATOM 926 O O . LEU A 1 113 ? 2.059 1.620 2.657 1.00 89.44 113 LEU A O 1
ATOM 930 N N . TYR A 1 114 ? 0.728 3.420 2.710 1.00 89.31 114 TYR A N 1
ATOM 931 C CA . TYR A 1 114 ? 0.708 3.540 4.162 1.00 89.31 114 TYR A CA 1
ATOM 932 C C . TYR A 1 114 ? -0.508 2.834 4.745 1.00 89.31 114 TYR A C 1
ATOM 934 O O . TYR A 1 114 ? -1.607 2.893 4.187 1.00 89.31 114 TYR A O 1
ATOM 942 N N . GLU A 1 115 ? -0.303 2.203 5.894 1.00 88.75 115 GLU A N 1
ATOM 943 C CA . GLU A 1 115 ? -1.369 1.600 6.674 1.00 88.75 115 GLU A CA 1
ATOM 944 C C . GLU A 1 115 ? -2.391 2.658 7.099 1.00 88.75 115 GLU A C 1
ATOM 946 O O . GLU A 1 115 ? -2.045 3.779 7.492 1.00 88.75 115 GLU A O 1
ATOM 951 N N . ILE A 1 116 ? -3.672 2.296 7.038 1.00 86.00 116 ILE A N 1
ATOM 952 C CA . ILE A 1 116 ? -4.746 3.137 7.553 1.00 86.00 116 ILE A CA 1
ATOM 953 C C . ILE A 1 116 ? -4.535 3.300 9.064 1.00 86.00 116 ILE A C 1
ATOM 955 O O . ILE A 1 116 ? -4.466 2.300 9.777 1.00 86.00 116 ILE A O 1
ATOM 959 N N . PRO A 1 117 ? -4.479 4.532 9.598 1.00 83.62 117 PRO A N 1
ATOM 960 C CA . PRO A 1 117 ? -4.272 4.739 11.023 1.00 83.62 117 PRO A CA 1
ATOM 961 C C . PRO A 1 117 ? -5.369 4.087 11.884 1.00 83.62 117 PRO A C 1
ATOM 963 O O . PRO A 1 117 ? -6.541 4.138 11.503 1.00 83.62 117 PRO A O 1
ATOM 966 N N . PRO A 1 118 ? -5.062 3.591 13.099 1.00 81.62 118 PRO A N 1
ATOM 967 C CA . PRO A 1 118 ? -6.039 2.889 13.937 1.00 81.62 118 PRO A CA 1
ATOM 968 C C . PRO A 1 118 ? -7.319 3.685 14.214 1.00 81.62 118 PRO A C 1
ATOM 970 O O . PRO A 1 118 ? -8.416 3.144 14.146 1.00 81.62 118 PRO A O 1
ATOM 973 N N . TRP A 1 119 ? -7.207 4.997 14.462 1.00 77.50 119 TRP A N 1
ATOM 974 C CA . TRP A 1 119 ? -8.366 5.875 14.688 1.00 77.50 119 TRP A CA 1
ATOM 975 C C . TRP A 1 119 ? -9.343 5.887 13.510 1.00 77.50 119 TRP A C 1
ATOM 977 O O . TRP A 1 119 ? -10.540 6.085 13.701 1.00 77.50 119 TRP A O 1
ATOM 987 N N . GLN A 1 120 ? -8.831 5.666 12.304 1.00 76.31 120 GLN A N 1
ATOM 988 C CA . GLN A 1 120 ? -9.620 5.586 11.094 1.00 76.31 120 GLN A CA 1
ATOM 989 C C . GLN A 1 120 ? -10.165 4.177 10.875 1.00 76.31 120 GLN A C 1
ATOM 991 O O . GLN A 1 120 ? -11.310 4.050 10.466 1.00 76.31 120 GLN A O 1
ATOM 996 N N . GLN A 1 121 ? -9.413 3.133 11.233 1.00 75.00 121 GLN A N 1
ATOM 997 C CA . GLN A 1 121 ? -9.917 1.756 11.241 1.00 75.00 121 GLN A CA 1
ATOM 998 C C . GLN A 1 121 ? -11.149 1.610 12.152 1.00 75.00 121 GLN A C 1
ATOM 1000 O O . GLN A 1 121 ? -12.138 1.012 11.744 1.00 75.00 121 GLN A O 1
ATOM 1005 N N . TYR A 1 122 ? -11.150 2.247 13.333 1.00 69.31 122 TYR A N 1
ATOM 1006 C CA . TYR A 1 122 ? -12.320 2.279 14.226 1.00 69.31 122 TYR A CA 1
ATOM 1007 C C . TYR A 1 122 ? -13.560 2.927 13.597 1.00 69.31 122 TYR A C 1
ATOM 1009 O O . TYR A 1 122 ? -14.677 2.589 13.966 1.00 69.31 122 TYR A O 1
ATOM 1017 N N . ALA A 1 123 ? -13.384 3.859 12.658 1.00 67.50 123 ALA A N 1
ATOM 1018 C CA . ALA A 1 123 ? -14.498 4.469 11.934 1.00 67.50 123 ALA A CA 1
ATOM 1019 C C . ALA A 1 123 ? -15.011 3.591 10.776 1.00 67.50 123 ALA A C 1
ATOM 1021 O O . ALA A 1 123 ? -16.044 3.902 10.188 1.00 67.50 123 ALA A O 1
ATOM 1022 N N . LEU A 1 124 ? -14.286 2.519 10.441 1.00 67.50 124 LEU A N 1
ATOM 1023 C CA . LEU A 1 124 ? -14.582 1.593 9.348 1.00 67.50 124 LEU A CA 1
ATOM 1024 C C . LEU A 1 124 ? -15.076 0.227 9.852 1.00 67.50 124 LEU A C 1
ATOM 1026 O O . LEU A 1 124 ? -15.347 -0.640 9.030 1.00 67.50 124 LEU A O 1
ATOM 1030 N N . THR A 1 125 ? -15.226 0.022 11.167 1.00 62.28 125 THR A N 1
ATOM 1031 C CA . THR A 1 125 ? -15.635 -1.270 11.759 1.00 62.28 125 THR A CA 1
ATOM 1032 C C . THR A 1 125 ? -17.010 -1.752 11.309 1.00 62.28 125 THR A C 1
ATOM 1034 O O . THR A 1 125 ? -17.272 -2.950 11.332 1.00 62.28 125 THR A O 1
ATOM 1037 N N . ASP A 1 126 ? -17.882 -0.834 10.893 1.00 68.31 126 ASP A N 1
ATOM 1038 C CA . ASP A 1 126 ? -19.226 -1.159 10.402 1.00 68.31 126 ASP A CA 1
ATOM 1039 C C . ASP A 1 126 ? -19.238 -1.513 8.902 1.00 68.31 126 ASP A C 1
ATOM 1041 O O . ASP A 1 126 ? -20.285 -1.852 8.346 1.00 68.31 126 ASP A O 1
ATOM 1045 N N . LEU A 1 127 ? -18.090 -1.410 8.221 1.00 67.88 127 LEU A N 1
ATOM 1046 C CA . LEU A 1 127 ? -17.950 -1.732 6.805 1.00 67.88 127 LEU A CA 1
ATOM 1047 C C . LEU A 1 127 ? -17.440 -3.165 6.619 1.00 67.88 127 LEU A C 1
ATOM 1049 O O . LEU A 1 127 ? -16.638 -3.648 7.417 1.00 67.88 127 LEU A O 1
ATOM 1053 N N . PRO A 1 128 ? -17.862 -3.850 5.541 1.00 70.75 128 PRO A N 1
ATOM 1054 C CA . PRO A 1 128 ? -17.317 -5.157 5.217 1.00 70.75 128 PRO A CA 1
ATOM 1055 C C . PRO A 1 128 ? -15.822 -5.027 4.906 1.00 70.75 128 PRO A C 1
ATOM 1057 O O . PRO A 1 128 ? -15.424 -4.229 4.051 1.00 70.75 128 PRO A O 1
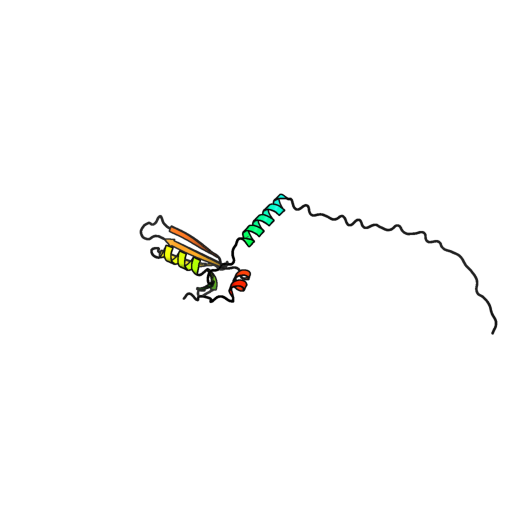ATOM 1060 N N . VAL A 1 129 ? -15.015 -5.815 5.612 1.00 69.88 129 VAL A N 1
ATOM 1061 C CA . VAL A 1 129 ? -13.573 -5.942 5.388 1.00 69.88 129 VAL A CA 1
ATOM 1062 C C . VAL A 1 129 ? -13.338 -6.956 4.271 1.00 69.88 129 VAL A C 1
ATOM 1064 O O . VAL A 1 129 ? -13.995 -7.996 4.231 1.00 69.88 129 VAL A O 1
ATOM 1067 N N . ILE A 1 130 ? -12.432 -6.640 3.345 1.00 72.94 130 ILE A N 1
ATOM 1068 C CA . ILE A 1 130 ? -12.042 -7.538 2.252 1.00 72.94 130 ILE A CA 1
ATOM 1069 C C . ILE A 1 130 ? -10.703 -8.186 2.610 1.00 72.94 130 ILE A C 1
ATOM 1071 O O . ILE A 1 130 ? -9.698 -7.493 2.752 1.00 72.94 130 ILE A O 1
ATOM 1075 N N . GLU A 1 131 ? -10.692 -9.506 2.734 1.00 71.00 131 GLU A N 1
ATOM 1076 C CA . GLU A 1 131 ? -9.467 -10.298 2.877 1.00 71.00 131 GLU A CA 1
ATOM 1077 C C . GLU A 1 131 ? -8.859 -10.530 1.485 1.00 71.00 131 GLU A C 1
ATOM 1079 O O . GLU A 1 131 ? -9.583 -10.798 0.517 1.00 71.00 131 GLU A O 1
ATOM 1084 N N . ILE A 1 132 ? -7.545 -10.336 1.361 1.00 72.56 132 ILE A N 1
ATOM 1085 C CA . ILE A 1 132 ? -6.799 -10.546 0.118 1.00 72.56 132 ILE A CA 1
ATOM 1086 C C . ILE A 1 132 ? -5.753 -11.630 0.387 1.00 72.56 132 ILE A C 1
ATOM 1088 O O . ILE A 1 132 ? -4.760 -11.346 1.052 1.00 72.56 132 ILE A O 1
ATOM 1092 N N . ASP A 1 133 ? -6.004 -12.828 -0.147 1.00 57.09 133 ASP A N 1
ATOM 1093 C CA . ASP A 1 133 ? -5.063 -13.960 -0.189 1.00 57.09 133 ASP A CA 1
ATOM 1094 C C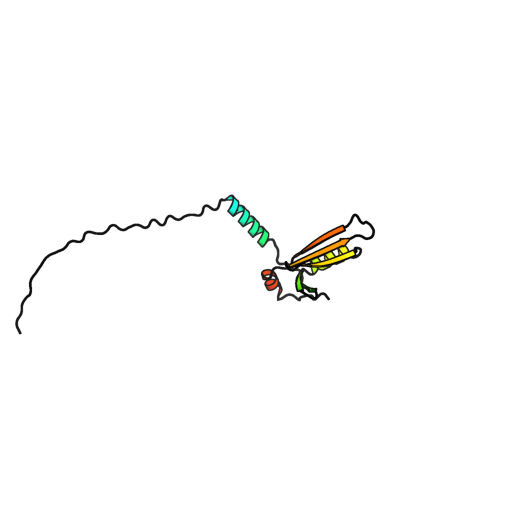 . ASP A 1 133 ? -4.040 -13.825 -1.333 1.00 57.09 133 ASP A C 1
ATOM 1096 O O . ASP A 1 133 ? -4.430 -13.367 -2.442 1.00 57.09 133 ASP A O 1
#

pLDDT: mean 70.53, std 18.05, range [38.97, 93.44]

Sequence (133 aa):
MRKSAFPNQRNVSTAPYPERKLCLARRSGRVHPAKQLKRRTLVRQFDSLSPIKGYPAIIEDEERSMVIDYELFRRLTRSLKHRRVDVRLDPGGVMTIHHEDPSNSRNHGEIELYEIPPWQQYALTDLPVIEID